Protein AF-A0A0K1S8L5-F1 (afdb_monomer_lite)

pLDDT: mean 71.52, std 14.51, range [39.47, 91.31]

Secondary structure (DSSP, 8-state):
-TT--HHHHHHHHHHHH-S---HHHHTT--HHHHHHHTT-----S-----TTHHHHHHHHHHHHHHHHTT-STHHHHHSPPPPPPPP-TTSSTTEEEEEEEESSTT-S---TTT-SEEEEEEEE------S-----

InterPro domains:
  IPR031763 Dinitrogenase iron-molybdenum cofactor, N-terminal [PF16844] (1-77)
  IPR036105 Dinitrogenase iron-molybdenum cofactor biosynthesis superfamily [G3DSA:3.30.420.130] (91-135)
  IPR036105 Dinitrogenase iron-molybdenum cofactor biosynthesis superfamily [SSF53146] (92-132)
  IPR038127 Dinitrogenase iron-molybdenum cofactor, N-terminal domain superfamily [G3DSA:1.10.150.590] (1-81)

Organism: NCBI:txid1638788

Foldseek 3Di:
DVDDDPVLVVQLLCVQQPPDLDLVSLLVDDLVSSCVSVVVDDPPDDDPDDPDPPPVSSVVSVVVSCVSNVLPCVLCVVQPADDDDDDDPPPAPQKDKDWAADAGRPDNPHDPVDGPGTDIDIGHPPPPPPPDDDDD

Structure (mmCIF, N/CA/C/O backbone):
data_AF-A0A0K1S8L5-F1
#
_entry.id   AF-A0A0K1S8L5-F1
#
loop_
_atom_site.group_PDB
_atom_site.id
_atom_site.type_symbol
_atom_site.label_atom_id
_atom_site.label_alt_id
_atom_site.label_comp_id
_atom_site.label_asym_id
_atom_site.label_entity_id
_atom_site.label_seq_id
_atom_site.pdbx_PDB_ins_code
_atom_site.Cartn_x
_atom_site.Cartn_y
_atom_site.Cartn_z
_atom_site.occupancy
_atom_site.B_iso_or_equiv
_atom_site.auth_seq_id
_atom_site.auth_comp_id
_atom_site.auth_asym_id
_atom_site.auth_atom_id
_atom_site.pdbx_PDB_model_num
ATOM 1 N N . MET A 1 1 ? 16.434 6.169 -6.177 1.00 48.97 1 MET A N 1
ATOM 2 C CA . MET A 1 1 ? 17.562 5.307 -6.604 1.00 48.97 1 MET A CA 1
ATOM 3 C C . MET A 1 1 ? 18.788 6.153 -6.938 1.00 48.97 1 MET A C 1
ATOM 5 O O . MET A 1 1 ? 18.797 6.786 -7.988 1.00 48.97 1 MET A O 1
ATOM 9 N N . PRO A 1 2 ? 19.815 6.225 -6.075 1.00 42.78 2 PRO A N 1
ATOM 10 C CA . PRO A 1 2 ? 20.896 7.202 -6.234 1.00 42.78 2 PRO A CA 1
ATOM 11 C C . PRO A 1 2 ? 21.913 6.928 -7.365 1.00 42.78 2 PRO A C 1
ATOM 13 O O . PRO A 1 2 ? 22.853 7.707 -7.504 1.00 42.78 2 PRO A O 1
ATOM 16 N N . ARG A 1 3 ? 21.771 5.874 -8.191 1.00 48.84 3 ARG A N 1
ATOM 17 C CA . ARG A 1 3 ? 22.721 5.571 -9.292 1.00 48.84 3 ARG A CA 1
ATOM 18 C C . ARG A 1 3 ? 22.105 4.983 -10.573 1.00 48.84 3 ARG A C 1
ATOM 20 O O . ARG A 1 3 ? 22.857 4.534 -11.430 1.00 48.84 3 ARG A O 1
ATOM 27 N N . THR A 1 4 ? 20.782 4.992 -10.725 1.00 64.12 4 THR A N 1
ATOM 28 C CA . THR A 1 4 ? 20.099 4.367 -11.874 1.00 64.12 4 THR A CA 1
ATOM 29 C C . THR A 1 4 ? 19.635 5.436 -12.858 1.00 64.12 4 THR A C 1
ATOM 31 O O . THR A 1 4 ? 18.865 6.319 -12.478 1.00 64.12 4 THR A O 1
ATOM 34 N N . SER A 1 5 ? 20.094 5.379 -14.112 1.00 73.44 5 SER A N 1
ATOM 35 C CA . SER A 1 5 ? 19.555 6.233 -15.175 1.00 73.44 5 SER A CA 1
ATOM 36 C C . SER A 1 5 ? 18.150 5.764 -15.559 1.00 73.44 5 SER A C 1
ATOM 38 O O . SER A 1 5 ? 17.839 4.577 -15.477 1.00 73.44 5 SER A O 1
ATOM 40 N N . SER A 1 6 ? 17.298 6.671 -16.040 1.00 74.00 6 SER A N 1
ATOM 41 C CA . SER A 1 6 ? 15.985 6.300 -16.587 1.00 74.00 6 SER A CA 1
ATOM 42 C C . SER A 1 6 ? 16.101 5.296 -17.738 1.00 74.00 6 SER A C 1
ATOM 44 O O . SER A 1 6 ? 15.241 4.434 -17.877 1.00 74.00 6 SER A O 1
ATOM 46 N N . ALA A 1 7 ? 17.184 5.363 -18.520 1.00 75.31 7 ALA A N 1
ATOM 47 C CA . ALA A 1 7 ? 17.471 4.403 -19.584 1.00 75.31 7 ALA A CA 1
ATOM 48 C C . ALA A 1 7 ? 17.734 2.988 -19.042 1.00 75.31 7 ALA A C 1
ATOM 50 O O . ALA A 1 7 ? 17.180 2.031 -19.570 1.00 75.31 7 ALA A O 1
ATOM 51 N N . ASP A 1 8 ? 18.506 2.866 -17.958 1.00 73.25 8 ASP A N 1
ATOM 52 C CA . ASP A 1 8 ? 18.809 1.570 -17.334 1.00 73.25 8 ASP A CA 1
ATOM 53 C C . ASP A 1 8 ? 17.545 0.940 -16.733 1.00 73.25 8 ASP A C 1
ATOM 55 O O . ASP A 1 8 ? 17.340 -0.266 -16.822 1.00 73.25 8 ASP A O 1
ATOM 59 N N . LEU A 1 9 ? 16.665 1.766 -16.153 1.00 75.12 9 LEU A N 1
ATOM 60 C CA . LEU A 1 9 ? 15.361 1.322 -15.660 1.00 75.12 9 LEU A CA 1
ATOM 61 C C . LEU A 1 9 ? 14.456 0.845 -16.806 1.00 75.12 9 LEU A C 1
ATOM 63 O O . LEU A 1 9 ? 13.789 -0.175 -16.667 1.00 75.12 9 LEU A O 1
ATOM 67 N N . PHE A 1 10 ? 14.430 1.561 -17.933 1.00 78.00 10 PHE A N 1
ATOM 68 C CA . PHE A 1 10 ? 13.646 1.153 -19.100 1.00 78.00 10 PHE A CA 1
ATOM 69 C C . PHE A 1 10 ? 14.144 -0.164 -19.695 1.00 78.00 10 PHE A C 1
ATOM 71 O O . PHE A 1 10 ? 13.326 -1.022 -20.012 1.00 78.00 10 PHE A O 1
ATOM 78 N N . ASP A 1 11 ? 15.460 -0.343 -19.806 1.00 79.25 11 ASP A N 1
ATOM 79 C CA . ASP A 1 11 ? 16.058 -1.587 -20.296 1.00 79.25 11 ASP A CA 1
ATOM 80 C C . ASP A 1 11 ? 15.744 -2.757 -19.346 1.00 79.25 11 ASP A C 1
ATOM 82 O O . ASP A 1 11 ? 15.282 -3.813 -19.773 1.00 79.25 11 ASP A O 1
ATOM 86 N N . ALA A 1 12 ? 15.860 -2.533 -18.033 1.00 78.00 12 ALA A N 1
ATOM 87 C CA . ALA A 1 12 ? 15.469 -3.494 -17.003 1.00 78.00 12 ALA A CA 1
ATOM 88 C C . ALA A 1 12 ? 13.988 -3.908 -17.106 1.00 78.00 12 ALA A C 1
ATOM 90 O O . ALA A 1 12 ? 13.673 -5.100 -17.080 1.00 78.00 12 ALA A O 1
ATOM 91 N N . LEU A 1 13 ? 13.075 -2.944 -17.261 1.00 77.75 13 LEU A N 1
ATOM 92 C CA . LEU A 1 13 ? 11.643 -3.213 -17.426 1.00 77.75 13 LEU A CA 1
ATOM 93 C C . LEU A 1 13 ? 11.349 -3.948 -18.734 1.00 77.75 13 LEU A C 1
ATOM 95 O O . LEU A 1 13 ? 10.571 -4.899 -18.725 1.00 77.75 13 LEU A O 1
ATOM 99 N N . TYR A 1 14 ? 11.998 -3.559 -19.830 1.00 80.25 14 TYR A N 1
ATOM 100 C CA . TYR A 1 14 ? 11.871 -4.222 -21.126 1.00 80.25 14 TYR A CA 1
ATOM 101 C C . TYR A 1 14 ? 12.345 -5.680 -21.063 1.00 80.25 14 TYR A C 1
ATOM 103 O O . TYR A 1 14 ? 11.671 -6.576 -21.566 1.00 80.25 14 TYR A O 1
ATOM 111 N N . ASN A 1 15 ? 13.451 -5.952 -20.369 1.00 76.56 15 ASN A N 1
ATOM 112 C CA . ASN A 1 15 ? 13.953 -7.312 -20.174 1.00 76.56 15 ASN A CA 1
ATOM 113 C C . ASN A 1 15 ? 13.026 -8.169 -19.291 1.00 76.56 15 ASN A C 1
ATOM 115 O O . ASN A 1 15 ? 12.978 -9.387 -19.460 1.00 76.56 15 ASN A O 1
ATOM 119 N N . CYS A 1 16 ? 12.281 -7.560 -18.361 1.00 73.56 16 CYS A N 1
ATOM 120 C CA . CYS A 1 16 ? 11.316 -8.268 -17.516 1.00 73.56 16 CYS A CA 1
ATOM 121 C C . CYS A 1 16 ? 9.935 -8.465 -18.159 1.00 73.56 16 CYS A C 1
ATOM 123 O O . CYS A 1 16 ? 9.313 -9.498 -17.922 1.00 73.56 16 CYS A O 1
ATOM 125 N N . LEU A 1 17 ? 9.438 -7.482 -18.916 1.00 75.56 17 LEU A N 1
ATOM 126 C CA . LEU A 1 17 ? 8.053 -7.424 -19.409 1.00 75.56 17 LEU A CA 1
ATOM 127 C C . LEU A 1 17 ? 7.916 -7.650 -20.922 1.00 75.56 17 LEU A C 1
ATOM 129 O O . LEU A 1 17 ? 6.820 -7.952 -21.390 1.00 75.56 17 LEU A O 1
ATOM 133 N N . GLY A 1 18 ? 9.006 -7.543 -21.684 1.00 73.00 18 GLY A N 1
ATOM 134 C CA . GLY A 1 18 ? 9.002 -7.651 -23.143 1.00 73.00 18 GLY A CA 1
ATOM 135 C C . GLY A 1 18 ? 8.491 -6.391 -23.855 1.00 73.00 18 GLY A C 1
ATOM 136 O O . GLY A 1 18 ? 8.531 -5.289 -23.311 1.00 73.00 18 GLY A O 1
ATOM 137 N N . GLU A 1 19 ? 8.024 -6.560 -25.099 1.00 69.69 19 GLU A N 1
ATOM 138 C CA . GLU A 1 19 ? 7.603 -5.456 -25.985 1.00 69.69 19 GLU A CA 1
ATOM 139 C C . GLU A 1 19 ? 6.333 -4.719 -25.516 1.00 69.69 19 GLU A C 1
ATOM 141 O O . GLU A 1 19 ? 6.148 -3.549 -25.849 1.00 69.69 19 GLU A O 1
ATOM 146 N N . ASP A 1 20 ? 5.484 -5.357 -24.707 1.00 72.81 20 ASP A N 1
ATOM 147 C CA . ASP A 1 20 ? 4.211 -4.792 -24.250 1.00 72.81 20 ASP A CA 1
ATOM 148 C C . ASP A 1 20 ? 4.331 -4.179 -22.846 1.00 72.81 20 ASP A C 1
ATOM 150 O O . ASP A 1 20 ? 3.827 -4.716 -21.856 1.00 72.81 20 ASP A O 1
ATOM 154 N N . ILE A 1 21 ? 4.978 -3.018 -22.735 1.00 77.56 21 ILE A N 1
ATOM 155 C CA . ILE A 1 21 ? 4.966 -2.237 -21.488 1.00 77.56 21 ILE A CA 1
ATOM 156 C C . ILE A 1 21 ? 3.626 -1.494 -21.393 1.00 77.56 21 ILE A C 1
ATOM 158 O O . ILE A 1 21 ? 3.454 -0.402 -21.933 1.00 77.56 21 ILE A O 1
ATOM 162 N N . ASN A 1 22 ? 2.658 -2.110 -20.714 1.00 77.94 22 ASN A N 1
ATOM 163 C CA . ASN A 1 22 ? 1.348 -1.534 -20.407 1.00 77.94 22 ASN A CA 1
ATOM 164 C C . ASN A 1 22 ? 1.061 -1.589 -18.895 1.00 77.94 22 ASN A C 1
ATOM 166 O O . ASN A 1 22 ? 1.746 -2.287 -18.150 1.00 77.94 22 ASN A O 1
ATOM 170 N N . GLU A 1 23 ? 0.036 -0.868 -18.439 1.00 73.31 23 GLU A N 1
ATOM 171 C CA . GLU A 1 23 ? -0.350 -0.795 -17.020 1.00 73.31 23 GLU A CA 1
ATOM 172 C C . GLU A 1 23 ? -0.664 -2.171 -16.409 1.00 73.31 23 GLU A C 1
ATOM 174 O O . GLU A 1 23 ? -0.311 -2.448 -15.266 1.00 73.31 23 GLU A O 1
ATOM 179 N N . THR A 1 24 ? -1.271 -3.076 -17.183 1.00 75.69 24 THR A N 1
ATOM 180 C CA . THR A 1 24 ? -1.568 -4.443 -16.733 1.00 75.69 24 THR A CA 1
ATOM 181 C C . THR A 1 24 ? -0.293 -5.216 -16.404 1.00 75.69 24 THR A C 1
ATOM 183 O O . THR A 1 24 ? -0.244 -5.908 -15.392 1.00 75.69 24 THR A O 1
ATOM 186 N N . ASN A 1 25 ? 0.744 -5.066 -17.225 1.00 77.69 25 ASN A N 1
ATOM 187 C CA . ASN A 1 25 ? 2.031 -5.732 -17.064 1.00 77.69 25 ASN A CA 1
ATOM 188 C C . ASN A 1 25 ? 2.897 -5.054 -15.994 1.00 77.69 25 ASN A C 1
ATOM 190 O O . ASN A 1 25 ? 3.550 -5.737 -15.205 1.00 77.69 25 ASN A O 1
ATOM 194 N N . LEU A 1 26 ? 2.853 -3.722 -15.905 1.00 80.19 26 LEU A N 1
ATOM 195 C CA . LEU A 1 26 ? 3.521 -2.968 -14.845 1.00 80.19 26 LEU A CA 1
ATOM 196 C C . LEU A 1 26 ? 2.976 -3.343 -13.460 1.00 80.19 26 LEU A C 1
ATOM 198 O O . LEU A 1 26 ? 3.768 -3.567 -12.548 1.00 80.19 26 LEU A O 1
ATOM 202 N N . ASN A 1 27 ? 1.660 -3.556 -13.334 1.00 77.50 27 ASN A N 1
ATOM 203 C CA . ASN A 1 27 ? 1.013 -4.059 -12.114 1.00 77.50 27 ASN A CA 1
ATOM 204 C C . ASN A 1 27 ? 1.428 -5.483 -11.693 1.00 77.50 27 ASN A C 1
ATOM 206 O O . ASN A 1 27 ? 1.062 -5.937 -10.613 1.00 77.50 27 ASN A O 1
ATOM 210 N N . GLN A 1 28 ? 2.191 -6.206 -12.518 1.00 78.25 28 GLN A N 1
ATOM 211 C CA . GLN A 1 28 ? 2.722 -7.535 -12.189 1.00 78.25 28 GLN A CA 1
ATOM 212 C C . GLN A 1 28 ? 4.211 -7.514 -11.803 1.00 78.25 28 GLN A C 1
ATOM 214 O O . GLN A 1 28 ? 4.741 -8.535 -11.363 1.00 78.25 28 GLN A O 1
ATOM 219 N N . ILE A 1 29 ? 4.902 -6.374 -11.941 1.00 83.00 29 ILE A N 1
ATOM 220 C CA . ILE A 1 29 ? 6.302 -6.234 -11.516 1.00 83.00 29 ILE A CA 1
ATOM 221 C C . ILE A 1 29 ? 6.398 -6.334 -9.993 1.00 83.00 29 ILE A C 1
ATOM 223 O O . ILE A 1 29 ? 5.674 -5.660 -9.265 1.00 83.00 29 ILE A O 1
ATOM 227 N N . THR A 1 30 ? 7.349 -7.132 -9.509 1.00 82.00 30 THR A N 1
ATOM 228 C CA . THR A 1 30 ? 7.680 -7.240 -8.083 1.00 82.00 30 THR A CA 1
ATOM 229 C C . THR A 1 30 ? 9.085 -6.715 -7.786 1.00 82.00 30 THR A C 1
ATOM 231 O O . THR A 1 30 ? 9.922 -6.556 -8.678 1.00 82.00 30 THR A O 1
ATOM 234 N N . VAL A 1 31 ? 9.385 -6.516 -6.498 1.00 80.81 31 VAL A N 1
ATOM 235 C CA . VAL A 1 31 ? 10.731 -6.154 -6.014 1.00 80.81 31 VAL A CA 1
ATOM 236 C C . VAL A 1 31 ? 11.786 -7.147 -6.513 1.00 80.81 31 VAL A C 1
ATOM 238 O O . VAL A 1 31 ? 12.888 -6.740 -6.868 1.00 80.81 31 VAL A O 1
ATOM 241 N N . THR A 1 32 ? 11.446 -8.436 -6.594 1.00 78.62 32 THR A N 1
ATOM 242 C CA . THR A 1 32 ? 12.349 -9.481 -7.090 1.00 78.62 32 THR A CA 1
ATOM 243 C C . THR A 1 32 ? 12.696 -9.272 -8.559 1.00 78.62 32 THR A C 1
ATOM 245 O O . THR A 1 32 ? 13.862 -9.385 -8.919 1.00 78.62 32 THR A O 1
ATOM 248 N N . ASN A 1 33 ? 11.722 -8.899 -9.398 1.00 80.19 33 ASN A N 1
ATOM 249 C CA . ASN A 1 33 ? 11.974 -8.635 -10.816 1.00 80.19 33 ASN A CA 1
ATOM 250 C C . ASN A 1 33 ? 12.961 -7.479 -10.997 1.00 80.19 33 ASN A C 1
ATOM 252 O O . ASN A 1 33 ? 13.925 -7.617 -11.744 1.00 80.19 33 ASN A O 1
ATOM 256 N N . LEU A 1 34 ? 12.773 -6.382 -10.257 1.00 78.50 34 LEU A N 1
ATOM 257 C CA . LEU A 1 34 ? 13.689 -5.240 -10.298 1.00 78.50 34 LEU A CA 1
ATOM 258 C C . LEU A 1 34 ? 15.086 -5.610 -9.781 1.00 78.50 34 LEU A C 1
ATOM 260 O O . LEU A 1 34 ? 16.071 -5.267 -10.426 1.00 78.50 34 LEU A O 1
ATOM 264 N N . LYS A 1 35 ? 15.194 -6.360 -8.674 1.00 77.38 35 LYS A N 1
ATOM 265 C CA . LYS A 1 35 ? 16.490 -6.848 -8.159 1.00 77.38 35 LYS A CA 1
ATOM 266 C C . LYS A 1 35 ? 17.243 -7.672 -9.200 1.00 77.38 35 LYS A C 1
ATOM 268 O O . LYS A 1 35 ? 18.427 -7.438 -9.436 1.00 77.38 35 LYS A O 1
ATOM 273 N N . THR A 1 36 ? 16.548 -8.610 -9.844 1.00 77.81 36 THR A N 1
ATOM 274 C CA . THR A 1 36 ? 17.121 -9.446 -10.902 1.00 77.81 36 THR A CA 1
ATOM 275 C C . THR A 1 36 ? 17.534 -8.607 -12.112 1.00 77.81 36 THR A C 1
ATOM 277 O O . THR A 1 36 ? 18.627 -8.804 -12.635 1.00 77.81 36 THR A O 1
ATOM 280 N N . ALA A 1 37 ? 16.709 -7.645 -12.529 1.00 74.31 37 ALA A N 1
ATOM 281 C CA . ALA A 1 37 ? 16.981 -6.811 -13.698 1.00 74.31 37 ALA A CA 1
ATOM 282 C C . ALA A 1 37 ? 18.152 -5.836 -13.489 1.00 74.31 37 ALA A C 1
ATOM 284 O O . ALA A 1 37 ? 18.919 -5.591 -14.416 1.00 74.31 37 ALA A O 1
ATOM 285 N N . PHE A 1 38 ? 18.349 -5.338 -12.265 1.00 73.00 38 PHE A N 1
ATOM 286 C CA . PHE A 1 38 ? 19.512 -4.520 -11.902 1.00 73.00 38 PHE A CA 1
ATOM 287 C C . PHE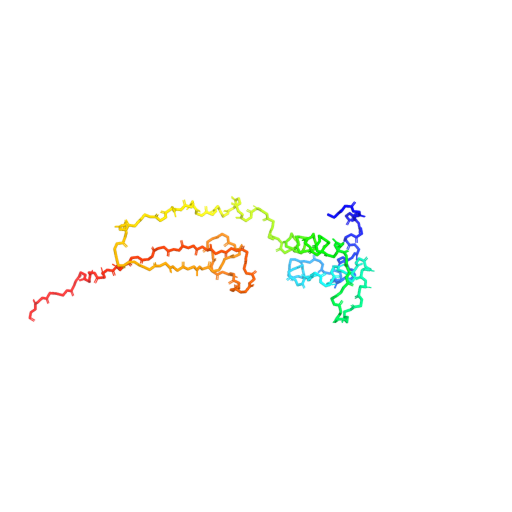 A 1 38 ? 20.777 -5.335 -11.595 1.00 73.00 38 PHE A C 1
ATOM 289 O O . PHE A 1 38 ? 21.789 -4.767 -11.186 1.00 73.00 38 PHE A O 1
ATOM 296 N N . GLY A 1 39 ? 20.750 -6.657 -11.797 1.00 64.56 39 GLY A N 1
ATOM 297 C CA . GLY A 1 39 ? 21.911 -7.524 -11.589 1.00 64.56 39 GLY A CA 1
ATOM 298 C C . GLY A 1 39 ? 22.300 -7.706 -10.119 1.00 64.56 39 GLY A C 1
ATOM 299 O O . GLY A 1 39 ? 23.403 -8.172 -9.838 1.00 64.56 39 GLY A O 1
ATOM 300 N N . GLN A 1 40 ? 21.415 -7.368 -9.173 1.00 60.34 40 GLN A N 1
ATOM 301 C CA . GLN A 1 40 ? 21.600 -7.639 -7.747 1.00 60.34 40 GLN A CA 1
ATOM 302 C C . GLN A 1 40 ? 21.163 -9.079 -7.440 1.00 60.34 40 GLN A C 1
ATOM 304 O O . GLN A 1 40 ? 20.137 -9.327 -6.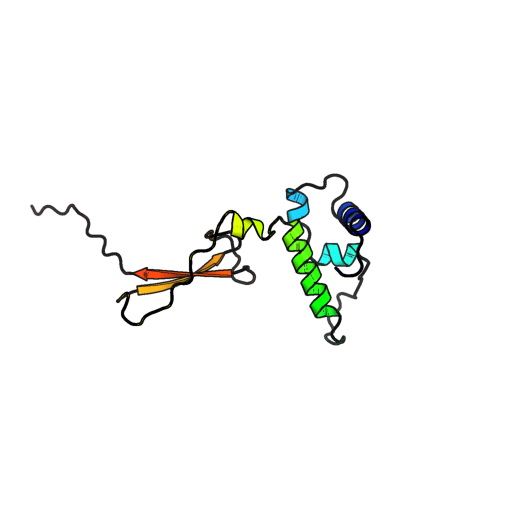808 1.00 60.34 40 GLN A O 1
ATOM 309 N N . THR A 1 41 ? 21.927 -10.058 -7.923 1.00 47.84 41 THR A N 1
ATOM 310 C CA . THR A 1 41 ? 21.824 -11.455 -7.482 1.00 47.84 41 THR A CA 1
ATOM 311 C C . THR A 1 41 ? 22.490 -11.599 -6.119 1.00 47.84 41 THR A C 1
ATOM 313 O O . THR A 1 41 ? 23.664 -11.949 -6.038 1.00 47.84 41 THR A O 1
ATOM 316 N N . TYR A 1 42 ? 21.749 -11.320 -5.049 1.00 49.16 42 TYR A N 1
ATOM 317 C CA . TYR A 1 42 ? 22.041 -11.952 -3.766 1.00 49.16 42 TYR A CA 1
ATOM 318 C C . TYR A 1 42 ? 21.467 -13.364 -3.812 1.00 49.16 42 TYR A C 1
ATOM 320 O O . TYR A 1 42 ? 20.348 -13.574 -4.291 1.00 49.16 42 TYR A O 1
ATOM 328 N N . GLU A 1 43 ? 22.263 -14.335 -3.380 1.00 45.81 43 GLU A N 1
ATOM 329 C CA . GLU A 1 43 ? 21.822 -15.712 -3.216 1.00 45.81 43 GLU A CA 1
ATOM 330 C C . GLU A 1 43 ? 20.609 -15.705 -2.277 1.00 45.81 43 GLU A C 1
ATOM 332 O O . GLU A 1 43 ? 20.690 -15.294 -1.124 1.00 45.81 43 GLU A O 1
ATOM 337 N N . LEU A 1 44 ? 19.450 -16.102 -2.809 1.00 46.41 44 LEU A N 1
ATOM 338 C CA . LEU A 1 44 ? 18.214 -16.338 -2.061 1.00 46.41 44 LEU A CA 1
ATOM 339 C C . LEU A 1 44 ? 18.358 -17.625 -1.232 1.00 46.41 44 LEU A C 1
ATOM 341 O O . LEU A 1 44 ? 17.532 -18.527 -1.341 1.00 46.41 44 LEU A O 1
ATOM 345 N N . ASP A 1 45 ? 19.424 -17.737 -0.445 1.00 40.69 45 ASP A N 1
ATOM 346 C CA . ASP A 1 45 ? 19.586 -18.801 0.535 1.00 40.69 45 ASP A CA 1
ATOM 347 C C . ASP A 1 45 ? 19.765 -18.171 1.912 1.00 40.69 45 ASP A C 1
ATOM 349 O O . ASP A 1 45 ? 20.856 -17.800 2.323 1.00 40.69 45 ASP A O 1
ATOM 353 N N . GLY A 1 46 ? 18.625 -17.941 2.559 1.00 47.31 46 GLY A N 1
ATOM 354 C CA . GLY A 1 46 ? 18.395 -18.422 3.917 1.00 47.31 46 GLY A CA 1
ATOM 355 C C . GLY A 1 46 ? 19.312 -18.013 5.068 1.00 47.31 46 GLY A C 1
ATOM 356 O O . GLY A 1 46 ? 19.075 -18.544 6.144 1.00 47.31 46 GLY A O 1
ATOM 357 N N . GLU A 1 47 ? 20.280 -17.111 4.923 1.00 40.38 47 GLU A N 1
ATOM 358 C CA . GLU A 1 47 ? 21.172 -16.752 6.032 1.00 40.38 47 GLU A CA 1
ATOM 359 C C . GLU A 1 47 ? 21.188 -15.238 6.285 1.00 40.38 47 GLU A C 1
ATOM 361 O O . GLU A 1 47 ? 21.689 -14.416 5.519 1.00 40.38 47 GLU A O 1
ATOM 366 N N . GLU A 1 48 ? 20.561 -14.907 7.407 1.00 49.12 48 GLU A N 1
ATOM 367 C CA . GLU A 1 48 ? 20.554 -13.636 8.114 1.00 49.12 48 GLU A CA 1
ATOM 368 C C . GLU A 1 48 ? 21.967 -13.320 8.635 1.00 49.12 48 GLU A C 1
ATOM 370 O O . GLU A 1 48 ? 22.276 -13.651 9.771 1.00 49.12 48 GLU A O 1
ATOM 375 N N . ASP A 1 49 ? 22.836 -12.700 7.829 1.00 48.41 49 ASP A N 1
ATOM 376 C CA . ASP A 1 49 ? 23.890 -11.803 8.339 1.00 48.41 49 ASP A CA 1
ATOM 377 C C . ASP A 1 49 ? 24.542 -11.002 7.197 1.00 48.41 49 ASP A C 1
ATOM 379 O O . ASP A 1 49 ? 25.211 -11.561 6.325 1.00 48.41 49 ASP A O 1
ATOM 383 N N . GLY A 1 50 ? 24.345 -9.682 7.173 1.00 39.47 50 GLY A N 1
ATOM 384 C CA . GLY A 1 50 ? 24.846 -8.832 6.089 1.00 39.47 50 GLY A CA 1
ATOM 385 C C . GLY A 1 50 ? 24.490 -7.354 6.244 1.00 39.47 50 GLY A C 1
ATOM 386 O O . GLY A 1 50 ? 23.679 -6.828 5.494 1.00 39.47 50 GLY A O 1
ATOM 387 N N . GLU A 1 51 ? 25.070 -6.718 7.262 1.00 41.19 51 GLU A N 1
ATOM 388 C CA . GLU A 1 51 ? 25.378 -5.280 7.390 1.00 41.19 51 GLU A CA 1
ATOM 389 C C . GLU A 1 51 ? 24.592 -4.284 6.498 1.00 41.19 51 GLU A C 1
ATOM 391 O O . GLU A 1 51 ? 25.014 -4.000 5.382 1.00 41.19 51 GLU A O 1
ATOM 396 N N . ASP A 1 52 ? 23.512 -3.696 7.044 1.00 44.91 52 ASP A N 1
ATOM 397 C CA . ASP A 1 52 ? 22.895 -2.360 6.812 1.00 44.91 52 ASP A CA 1
ATOM 398 C C . ASP A 1 52 ? 22.672 -1.788 5.383 1.00 44.91 52 ASP A C 1
ATOM 400 O O . ASP A 1 52 ? 21.961 -0.788 5.229 1.00 44.91 52 ASP A O 1
ATOM 404 N N . ALA A 1 53 ? 23.193 -2.394 4.319 1.00 47.72 53 ALA A N 1
ATOM 405 C CA . ALA A 1 53 ? 23.017 -1.979 2.928 1.00 47.72 53 ALA A CA 1
ATOM 406 C C . ALA A 1 53 ? 21.708 -2.523 2.320 1.00 47.72 53 ALA A C 1
ATOM 408 O O . ALA A 1 53 ? 21.131 -1.900 1.431 1.00 47.72 53 ALA A O 1
ATOM 409 N N . ASP A 1 54 ? 21.175 -3.625 2.854 1.00 57.44 54 ASP A N 1
ATOM 410 C CA . ASP A 1 54 ? 20.011 -4.320 2.293 1.00 57.44 54 ASP A CA 1
ATOM 411 C C . ASP A 1 54 ? 18.660 -3.646 2.592 1.00 57.44 54 ASP A C 1
ATOM 413 O O . ASP A 1 54 ? 17.754 -3.639 1.754 1.00 57.44 54 ASP A O 1
ATOM 417 N N . ALA A 1 55 ? 18.491 -3.041 3.772 1.00 57.56 55 ALA A N 1
ATOM 418 C CA . ALA A 1 55 ? 17.186 -2.520 4.192 1.00 57.56 55 ALA A CA 1
ATOM 419 C C . ALA A 1 55 ? 16.758 -1.272 3.398 1.00 57.56 55 ALA A C 1
ATOM 421 O O . ALA A 1 55 ? 15.604 -1.166 2.971 1.00 57.56 55 ALA A O 1
ATOM 422 N N . ASN A 1 56 ? 17.692 -0.343 3.169 1.00 60.81 56 ASN A N 1
ATOM 423 C CA . ASN A 1 56 ? 17.419 0.880 2.416 1.00 60.81 56 ASN A CA 1
ATOM 424 C C . ASN A 1 56 ? 17.225 0.593 0.925 1.00 60.81 56 ASN A C 1
ATOM 426 O O . ASN A 1 56 ? 16.320 1.161 0.319 1.00 60.81 56 ASN A O 1
ATOM 430 N N . ASP A 1 57 ? 18.003 -0.305 0.325 1.00 69.75 57 ASP A N 1
ATOM 431 C CA . ASP A 1 57 ? 17.829 -0.658 -1.088 1.00 69.75 57 ASP A CA 1
ATOM 432 C C . ASP A 1 57 ? 16.487 -1.362 -1.328 1.00 69.75 57 ASP A C 1
ATOM 434 O O . ASP A 1 57 ? 15.769 -1.037 -2.276 1.00 69.75 57 ASP A O 1
ATOM 438 N N . ILE A 1 58 ? 16.065 -2.244 -0.414 1.00 73.50 58 ILE A N 1
ATOM 439 C CA . ILE A 1 58 ? 14.731 -2.858 -0.458 1.00 73.50 58 ILE A CA 1
ATOM 440 C C . ILE A 1 58 ? 13.623 -1.811 -0.311 1.00 73.50 58 ILE A C 1
ATOM 442 O O . ILE A 1 58 ? 12.606 -1.917 -0.999 1.00 73.50 58 ILE A O 1
ATOM 446 N N . ALA A 1 59 ? 13.791 -0.812 0.558 1.00 72.12 59 ALA A N 1
ATOM 447 C CA . ALA A 1 59 ? 12.816 0.265 0.712 1.00 72.12 59 ALA A CA 1
ATOM 448 C C . ALA A 1 59 ? 12.650 1.064 -0.594 1.00 72.12 59 ALA A C 1
ATOM 450 O O . ALA A 1 59 ? 11.524 1.226 -1.063 1.00 72.12 59 ALA A O 1
ATOM 451 N N . HIS A 1 60 ? 13.753 1.455 -1.241 1.00 76.19 60 HIS A N 1
ATOM 452 C CA . HIS A 1 60 ? 13.708 2.162 -2.526 1.00 76.19 60 HIS A CA 1
ATOM 453 C C . HIS A 1 60 ? 13.143 1.298 -3.662 1.00 76.19 60 HIS A C 1
ATOM 455 O O . HIS A 1 60 ? 12.473 1.813 -4.556 1.00 76.19 60 HIS A O 1
ATOM 461 N N . LEU A 1 61 ? 13.396 -0.015 -3.655 1.00 78.38 61 LEU A N 1
ATOM 462 C CA . LEU A 1 61 ? 12.813 -0.935 -4.635 1.00 78.38 61 LEU A CA 1
ATOM 463 C C . LEU A 1 61 ? 11.302 -1.071 -4.443 1.00 78.38 61 LEU A C 1
ATOM 465 O O . LEU A 1 61 ? 10.565 -1.055 -5.423 1.00 78.38 61 LEU A O 1
ATOM 469 N N . LYS A 1 62 ? 10.831 -1.179 -3.196 1.00 76.81 62 LYS A N 1
ATOM 470 C CA . LYS A 1 62 ? 9.395 -1.197 -2.882 1.00 76.81 62 LYS A CA 1
ATOM 471 C C . LYS A 1 62 ? 8.711 0.089 -3.334 1.00 76.81 62 LYS A C 1
ATOM 473 O O . LYS A 1 62 ? 7.640 0.028 -3.924 1.00 76.81 62 LYS A O 1
ATOM 478 N N . GLU A 1 63 ? 9.347 1.230 -3.098 1.00 77.06 63 GLU A N 1
ATOM 479 C CA . GLU A 1 63 ? 8.858 2.526 -3.564 1.00 77.06 63 GLU A CA 1
ATOM 480 C C . GLU A 1 63 ? 8.795 2.589 -5.097 1.00 77.06 63 GLU A C 1
ATOM 482 O O . GLU A 1 63 ? 7.772 2.973 -5.656 1.00 77.06 63 GLU A O 1
ATOM 487 N N . ALA A 1 64 ? 9.834 2.121 -5.795 1.00 80.69 64 ALA A N 1
ATOM 488 C CA . ALA A 1 64 ? 9.843 2.064 -7.254 1.00 80.69 64 ALA A CA 1
ATOM 489 C C . ALA A 1 64 ? 8.727 1.165 -7.819 1.00 80.69 64 ALA A C 1
ATOM 491 O O . ALA A 1 64 ? 8.069 1.563 -8.775 1.00 80.69 64 ALA A O 1
ATOM 492 N N . VAL A 1 65 ? 8.475 -0.011 -7.224 1.00 82.00 65 VAL A N 1
ATOM 493 C CA . VAL A 1 65 ? 7.346 -0.888 -7.606 1.00 82.00 65 VAL A CA 1
ATOM 494 C C . VAL A 1 65 ? 6.017 -0.161 -7.444 1.00 82.00 65 VAL A C 1
ATOM 496 O O . VAL A 1 65 ? 5.203 -0.170 -8.358 1.00 82.00 65 VAL A O 1
ATOM 499 N N . ARG A 1 66 ? 5.824 0.510 -6.308 1.00 76.12 66 ARG A N 1
ATOM 500 C CA . ARG A 1 66 ? 4.597 1.245 -5.998 1.00 76.12 66 ARG A CA 1
ATOM 501 C C . ARG A 1 66 ? 4.327 2.364 -7.010 1.00 76.12 66 ARG A C 1
ATOM 503 O O . ARG A 1 66 ? 3.214 2.504 -7.503 1.00 76.12 66 ARG A O 1
ATOM 510 N N . ILE A 1 67 ? 5.370 3.095 -7.403 1.00 79.00 67 ILE A N 1
ATOM 511 C CA . ILE A 1 67 ? 5.286 4.102 -8.470 1.00 79.00 67 ILE A CA 1
ATOM 512 C C . ILE A 1 67 ? 4.934 3.450 -9.817 1.00 79.00 67 ILE A C 1
ATOM 514 O O . ILE A 1 67 ? 4.102 3.976 -10.552 1.00 79.00 67 ILE A O 1
ATOM 518 N N . LEU A 1 68 ? 5.540 2.304 -10.149 1.00 79.69 68 LEU A N 1
ATOM 519 C CA . LEU A 1 68 ? 5.265 1.577 -11.396 1.00 79.69 68 LEU A CA 1
ATOM 520 C C . LEU A 1 68 ? 3.841 1.004 -11.453 1.00 79.69 68 LEU A C 1
ATOM 522 O O . LEU A 1 68 ? 3.279 0.914 -12.541 1.00 79.69 68 LEU A O 1
ATOM 526 N N . TRP A 1 69 ? 3.245 0.669 -10.307 1.00 81.06 69 TRP A N 1
ATOM 527 C CA . TRP A 1 69 ? 1.832 0.284 -10.180 1.00 81.06 69 TRP A CA 1
ATOM 528 C C . TRP A 1 69 ? 0.861 1.461 -10.340 1.00 81.06 69 TRP A C 1
ATOM 530 O O . TRP A 1 69 ? -0.351 1.272 -10.344 1.00 81.06 69 TRP A O 1
ATOM 540 N N . GLY A 1 70 ? 1.373 2.684 -10.497 1.00 71.31 70 GLY A N 1
ATOM 541 C CA . GLY A 1 70 ? 0.547 3.884 -10.585 1.00 71.31 70 GLY A CA 1
ATOM 542 C C . GLY A 1 70 ? 0.044 4.378 -9.228 1.00 71.31 70 GLY A C 1
ATOM 543 O O . GLY A 1 70 ? -0.702 5.349 -9.191 1.00 71.31 70 GLY A O 1
ATOM 544 N N . GLU A 1 71 ? 0.502 3.799 -8.112 1.00 67.19 71 GLU A N 1
ATOM 545 C CA . GLU A 1 71 ? 0.221 4.271 -6.746 1.00 67.19 71 GLU A CA 1
ATOM 546 C C . GLU A 1 71 ? 1.116 5.468 -6.363 1.00 67.19 71 GLU A C 1
ATOM 548 O O . GLU A 1 71 ? 1.675 5.540 -5.263 1.00 67.19 71 GLU A O 1
ATOM 553 N N . ILE A 1 72 ? 1.301 6.405 -7.293 1.00 59.38 72 ILE A N 1
ATOM 554 C CA . ILE A 1 72 ? 1.929 7.694 -7.001 1.00 59.38 72 ILE A CA 1
ATOM 555 C C . ILE A 1 72 ? 0.954 8.521 -6.156 1.00 59.38 72 ILE A C 1
ATOM 557 O O . ILE A 1 72 ? -0.260 8.363 -6.266 1.00 59.38 72 ILE A O 1
ATOM 561 N N . GLU A 1 73 ? 1.488 9.433 -5.342 1.00 53.50 73 GLU A N 1
ATOM 562 C CA . GLU A 1 73 ? 0.782 10.338 -4.411 1.00 53.50 73 GLU A CA 1
ATOM 563 C C . GLU A 1 73 ? -0.385 11.147 -5.032 1.00 53.50 73 GLU A C 1
ATOM 565 O O . GLU A 1 73 ? -1.084 11.873 -4.326 1.00 53.50 73 GLU A O 1
ATOM 570 N N . ASP A 1 74 ? -0.630 11.027 -6.339 1.00 49.47 74 ASP A N 1
ATOM 571 C CA . ASP A 1 74 ? -1.813 11.554 -7.014 1.00 49.47 74 ASP A CA 1
ATOM 572 C C . ASP A 1 74 ? -3.111 10.910 -6.499 1.00 49.47 74 ASP A C 1
ATOM 574 O O . ASP A 1 74 ? -4.124 11.595 -6.466 1.00 49.47 74 ASP A O 1
ATOM 578 N N . ASP A 1 75 ? -3.099 9.665 -5.997 1.00 52.41 75 ASP A N 1
ATOM 579 C CA . ASP A 1 75 ? -4.304 9.069 -5.387 1.00 52.41 75 ASP A CA 1
ATOM 580 C C . ASP A 1 75 ? -4.737 9.852 -4.133 1.00 52.41 75 ASP A C 1
ATOM 582 O O . ASP A 1 75 ? -5.921 10.090 -3.939 1.00 52.41 75 ASP A O 1
ATOM 586 N N . GLU A 1 76 ? -3.801 10.381 -3.331 1.00 52.91 76 GLU A N 1
ATOM 587 C CA . GLU A 1 76 ? -4.141 11.251 -2.189 1.00 52.91 76 GLU A CA 1
ATOM 588 C C . GLU A 1 76 ? -4.610 12.652 -2.621 1.00 52.91 76 GLU A C 1
ATOM 590 O O . GLU A 1 76 ? -5.369 13.301 -1.901 1.00 52.91 76 GLU A O 1
ATOM 595 N N . HIS A 1 77 ? -4.197 13.133 -3.799 1.00 53.28 77 HIS A N 1
ATOM 596 C CA . HIS A 1 77 ? -4.649 14.418 -4.348 1.00 53.28 77 HIS A CA 1
ATOM 597 C C . HIS A 1 77 ? -6.000 14.304 -5.075 1.00 53.28 77 HIS A C 1
ATOM 599 O O . HIS A 1 77 ? -6.798 15.243 -5.045 1.00 53.28 77 HIS A O 1
ATOM 605 N N . GLN A 1 78 ? -6.266 13.165 -5.717 1.00 55.22 78 GLN A N 1
ATOM 606 C CA . GLN A 1 78 ? -7.514 12.851 -6.413 1.00 55.22 78 GLN A CA 1
ATOM 607 C C . GLN A 1 78 ? -8.585 12.306 -5.453 1.00 55.22 78 GLN A C 1
ATOM 609 O O . GLN A 1 78 ? -9.775 12.578 -5.636 1.00 55.22 78 GLN A O 1
ATOM 614 N N . HIS A 1 79 ? -8.165 11.612 -4.392 1.00 62.66 79 HIS A N 1
ATOM 615 C CA . HIS A 1 79 ? -8.991 11.050 -3.324 1.00 62.66 79 HIS A CA 1
ATOM 616 C C . HIS A 1 79 ? -8.421 11.436 -1.947 1.00 62.66 79 HIS A C 1
ATOM 618 O O . HIS A 1 79 ? -7.782 10.615 -1.281 1.00 62.66 79 HIS A O 1
ATOM 624 N N . PRO A 1 80 ? -8.647 12.685 -1.493 1.00 68.38 80 PRO A N 1
ATOM 625 C CA . PRO A 1 80 ? -8.144 13.141 -0.205 1.00 68.38 80 PRO A CA 1
ATOM 626 C C . PRO A 1 80 ? -8.663 12.253 0.920 1.00 68.38 80 PRO A C 1
ATOM 628 O O . PRO A 1 80 ? -9.860 11.971 1.010 1.00 68.38 80 PRO A O 1
ATOM 631 N N . LEU A 1 81 ? -7.746 11.831 1.790 1.00 79.12 81 LEU A N 1
ATOM 632 C CA . LEU A 1 81 ? -8.092 11.054 2.971 1.00 79.12 81 LEU A CA 1
ATOM 633 C C . LEU A 1 81 ? -9.035 11.854 3.881 1.00 79.12 81 LEU A C 1
ATOM 635 O O . LEU A 1 81 ? -8.891 13.079 4.000 1.00 79.12 81 LEU A O 1
ATOM 639 N N . PRO A 1 82 ? -9.975 11.178 4.564 1.00 80.50 82 PRO A N 1
ATOM 640 C CA . PRO A 1 82 ? -10.813 11.837 5.546 1.00 80.50 82 PRO A CA 1
ATOM 641 C C . PRO A 1 82 ? -9.940 12.445 6.658 1.00 80.50 82 PRO A C 1
ATOM 643 O O . PRO A 1 82 ? -8.899 11.883 7.019 1.00 80.50 82 PRO A O 1
ATOM 646 N N . PRO A 1 83 ? -10.338 13.602 7.214 1.00 82.81 83 PRO A N 1
ATOM 647 C CA . PRO A 1 83 ? -9.605 14.223 8.305 1.00 82.81 83 PRO A CA 1
ATOM 648 C C . PRO A 1 83 ? -9.555 13.293 9.521 1.00 82.81 83 PRO A C 1
ATOM 650 O O . PRO A 1 83 ? -10.505 12.571 9.818 1.00 82.81 83 PRO A O 1
ATOM 653 N N . ILE A 1 84 ? -8.440 13.330 10.251 1.00 85.19 84 ILE A N 1
ATOM 654 C CA . ILE A 1 84 ? -8.276 12.529 11.466 1.00 85.19 84 ILE A CA 1
ATOM 655 C C . ILE A 1 84 ? -9.208 13.072 12.555 1.00 85.19 84 ILE A C 1
ATOM 657 O O . ILE A 1 84 ? -9.029 14.194 13.033 1.00 85.19 84 ILE A O 1
ATOM 661 N N . GLU A 1 85 ? -10.160 12.247 12.987 1.00 83.94 85 GLU A N 1
ATOM 662 C CA . GLU A 1 85 ? -11.040 12.533 14.119 1.00 83.94 85 GLU A CA 1
ATOM 663 C C . GLU A 1 85 ? -10.510 11.872 15.399 1.00 83.94 85 GLU A C 1
ATOM 665 O O . GLU A 1 85 ? -10.330 10.652 15.486 1.00 83.94 85 GLU A O 1
ATOM 670 N N . PHE A 1 86 ? -10.238 12.686 16.420 1.00 83.00 86 PHE A N 1
ATOM 671 C CA . PHE A 1 86 ? -9.792 12.184 17.715 1.00 83.00 86 PHE A CA 1
ATOM 672 C C . PHE A 1 86 ? -10.945 11.540 18.476 1.00 83.00 86 PHE A C 1
ATOM 674 O O . PHE A 1 86 ? -12.062 12.043 18.498 1.00 83.00 86 PHE A O 1
ATOM 681 N N . TYR A 1 87 ? -10.648 10.443 19.168 1.00 80.88 87 TYR A N 1
ATOM 682 C CA . TYR A 1 87 ? -11.612 9.854 20.086 1.00 80.88 87 TYR A CA 1
ATOM 683 C C . TYR A 1 87 ? -11.843 10.735 21.308 1.00 80.88 87 TYR A C 1
ATOM 685 O O . TYR A 1 87 ? -10.885 11.060 22.012 1.00 80.88 87 TYR A O 1
ATOM 693 N N . SER A 1 88 ? -13.110 10.986 21.624 1.00 82.75 88 SER A N 1
ATOM 694 C CA . SER A 1 88 ? -13.526 11.505 22.922 1.00 82.75 88 SER A CA 1
ATOM 695 C C . SER A 1 88 ? -14.412 10.486 23.635 1.00 82.75 88 SER A C 1
ATOM 697 O O . SER A 1 88 ? -15.407 9.999 23.095 1.00 82.75 88 SER A O 1
ATOM 699 N N . GLU A 1 89 ? -14.042 10.138 24.867 1.00 78.00 89 GLU A N 1
ATOM 700 C CA . GLU A 1 89 ? -14.786 9.159 25.657 1.00 78.00 89 GLU A CA 1
ATOM 701 C C . GLU A 1 89 ? -16.212 9.666 25.935 1.00 78.00 89 GLU A C 1
ATOM 703 O O . GLU A 1 89 ? -16.410 10.792 26.387 1.00 78.00 89 GLU A O 1
ATOM 708 N N . GLY A 1 90 ? -17.216 8.840 25.626 1.00 76.62 90 GLY A N 1
ATOM 709 C CA . GLY A 1 90 ? -18.631 9.193 25.790 1.00 76.62 90 GLY A CA 1
ATOM 710 C C . GLY A 1 90 ? -19.259 9.986 24.637 1.00 76.62 90 GLY A C 1
ATOM 711 O O . GLY A 1 90 ? -20.458 10.244 24.693 1.00 76.62 90 GLY A O 1
ATOM 712 N N . GLU A 1 91 ? -18.508 10.323 23.582 1.00 79.19 91 GLU A N 1
ATOM 713 C CA . GLU A 1 91 ? -19.038 11.037 22.408 1.00 79.19 91 GLU A CA 1
ATOM 714 C C . GLU A 1 91 ? -20.113 10.225 21.669 1.00 79.19 91 GLU A C 1
ATOM 716 O O . GLU A 1 91 ? -21.148 10.757 21.271 1.00 79.19 91 GLU A O 1
ATOM 721 N N . MET A 1 92 ? -19.901 8.910 21.555 1.00 80.12 92 MET A N 1
ATOM 722 C CA . MET A 1 92 ? -20.849 7.989 20.934 1.00 80.12 92 MET A CA 1
ATOM 723 C C . MET A 1 92 ? -21.053 6.751 21.820 1.00 80.12 92 MET A C 1
ATOM 725 O O . MET A 1 92 ? -20.321 5.765 21.691 1.00 80.12 92 MET A O 1
ATOM 729 N N . PRO A 1 93 ? -22.015 6.773 22.760 1.00 80.31 93 PRO A N 1
ATOM 730 C CA . PRO A 1 93 ? -22.299 5.618 23.606 1.00 80.31 93 PRO A CA 1
ATOM 731 C C . PRO A 1 93 ? -22.799 4.432 22.764 1.00 80.31 93 PRO A C 1
ATOM 733 O O . PRO A 1 93 ? -23.493 4.613 21.767 1.00 80.31 93 PRO A O 1
ATOM 736 N N . GLN A 1 94 ? -22.446 3.207 23.170 1.00 84.56 94 GLN A N 1
ATOM 737 C CA . GLN A 1 94 ? -22.791 1.961 22.456 1.00 84.56 94 GLN A CA 1
ATOM 738 C C . GLN A 1 94 ? -22.281 1.901 21.006 1.00 84.56 94 GLN A C 1
ATOM 740 O O . GLN A 1 94 ? -22.980 1.430 20.101 1.00 84.56 94 GLN A O 1
ATOM 745 N N . SER A 1 95 ? -21.059 2.381 20.792 1.00 88.25 95 SER A N 1
ATOM 746 C CA . SER A 1 95 ? -20.392 2.350 19.498 1.00 88.25 95 SER A CA 1
ATOM 747 C C . SER A 1 95 ? -19.218 1.367 19.478 1.00 88.25 95 SER A C 1
ATOM 749 O O . SER A 1 95 ? -18.629 1.048 20.511 1.00 88.25 95 SER A O 1
ATOM 751 N N . ILE A 1 96 ? -18.879 0.878 18.286 1.00 88.00 96 ILE A N 1
ATOM 752 C CA . ILE A 1 96 ? -17.700 0.043 18.022 1.00 88.00 96 ILE A CA 1
ATOM 753 C C . ILE A 1 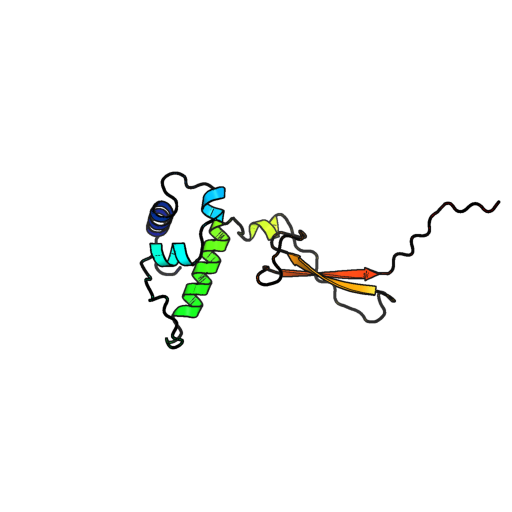96 ? -16.781 0.745 17.029 1.00 88.00 96 ILE A C 1
ATOM 755 O O . ILE A 1 96 ? -17.249 1.513 16.191 1.00 88.00 96 ILE A O 1
ATOM 759 N N . ARG A 1 97 ? -15.479 0.462 17.096 1.00 89.81 97 ARG A N 1
ATOM 760 C CA . ARG A 1 97 ? -14.514 0.929 16.097 1.00 89.81 97 ARG A CA 1
ATOM 761 C C . ARG A 1 97 ? -14.120 -0.206 15.180 1.00 89.81 97 ARG A C 1
ATOM 763 O O . ARG A 1 97 ? -13.776 -1.286 15.655 1.00 89.81 97 ARG A O 1
ATOM 770 N N . VAL A 1 98 ? -14.149 0.060 13.885 1.00 89.88 98 VAL A N 1
ATOM 771 C CA . VAL A 1 98 ? -13.745 -0.891 12.854 1.00 89.88 98 VAL A CA 1
ATOM 772 C C . VAL A 1 98 ? -12.588 -0.286 12.080 1.00 89.88 98 VAL A C 1
ATOM 774 O O . VAL A 1 98 ? -12.706 0.822 11.564 1.00 89.88 98 VAL A O 1
ATOM 777 N N . ALA A 1 99 ? -11.472 -1.010 12.024 1.00 91.31 99 ALA A N 1
ATOM 778 C CA . ALA A 1 99 ? -10.340 -0.674 11.173 1.00 91.31 99 ALA A CA 1
ATOM 779 C C . ALA A 1 99 ? -10.472 -1.428 9.847 1.00 91.31 99 ALA A C 1
ATOM 781 O O . ALA A 1 99 ? -10.697 -2.639 9.834 1.00 91.31 99 ALA A O 1
ATOM 782 N N . VAL A 1 100 ? -10.339 -0.702 8.745 1.00 90.50 100 VAL A N 1
ATOM 783 C CA . VAL A 1 100 ? -10.564 -1.189 7.385 1.00 90.50 100 VAL A CA 1
ATOM 784 C C . VAL A 1 100 ? -9.282 -0.981 6.588 1.00 90.50 100 VAL A C 1
ATOM 786 O O . VAL A 1 100 ? -8.772 0.135 6.532 1.00 90.50 100 VAL A O 1
ATOM 789 N N . ALA A 1 101 ? -8.735 -2.055 6.021 1.00 91.12 101 ALA A N 1
ATOM 790 C CA . ALA A 1 101 ? -7.514 -2.004 5.223 1.00 91.12 101 ALA A CA 1
ATOM 791 C C . ALA A 1 101 ? -7.791 -1.326 3.872 1.00 91.12 101 ALA A C 1
ATOM 793 O O . ALA A 1 101 ? -8.695 -1.738 3.147 1.00 91.12 101 ALA A O 1
ATOM 794 N N . SER A 1 102 ? -7.014 -0.300 3.535 1.00 87.38 102 SER A N 1
ATOM 795 C CA . SER A 1 102 ? -7.216 0.517 2.336 1.00 87.38 102 SER A CA 1
ATOM 796 C C . SER A 1 102 ? -5.886 0.799 1.651 1.00 87.38 102 SER A C 1
ATOM 798 O O . SER A 1 102 ? -4.882 1.048 2.330 1.00 87.38 102 SER A O 1
ATOM 800 N N . ASN A 1 103 ? -5.892 0.765 0.319 1.00 83.44 103 ASN A N 1
ATOM 801 C CA . ASN A 1 103 ? -4.752 1.171 -0.497 1.00 83.44 103 ASN A CA 1
ATOM 802 C C . ASN A 1 103 ? -5.080 2.429 -1.323 1.00 83.44 103 ASN A C 1
ATOM 804 O O . ASN A 1 103 ? -4.227 3.314 -1.412 1.00 83.44 103 ASN A O 1
ATOM 808 N N . SER A 1 104 ? -6.328 2.598 -1.777 1.00 80.81 104 SER A N 1
ATOM 809 C CA . SER A 1 104 ? -6.762 3.762 -2.570 1.00 80.81 104 SER A CA 1
ATOM 810 C C . SER A 1 104 ? -7.909 4.543 -1.919 1.00 80.81 104 SER A C 1
ATOM 812 O O . SER A 1 104 ? -9.003 4.013 -1.711 1.00 80.81 104 SER A O 1
ATOM 814 N N . GLY A 1 105 ? -7.672 5.822 -1.604 1.00 80.06 105 GLY A N 1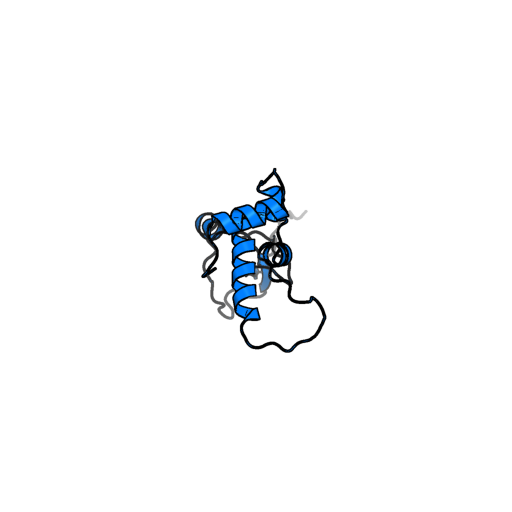
ATOM 815 C CA . GLY A 1 105 ? -8.656 6.711 -0.962 1.00 80.06 105 GLY A CA 1
ATOM 816 C C . GLY A 1 105 ? -9.379 6.107 0.257 1.00 80.06 105 GLY A C 1
ATOM 817 O O . GLY A 1 105 ? -8.744 5.726 1.241 1.00 80.06 105 GLY A O 1
ATOM 818 N N . GLU A 1 106 ? -10.715 6.025 0.178 1.00 82.19 106 GLU A N 1
ATOM 819 C CA . GLU A 1 106 ? -11.599 5.414 1.190 1.00 82.19 106 GLU A CA 1
ATOM 820 C C . GLU A 1 106 ? -12.057 3.981 0.847 1.00 82.19 106 GLU A C 1
ATOM 822 O O . GLU A 1 106 ? -12.971 3.437 1.473 1.00 82.19 106 GLU A O 1
ATOM 827 N N . ASN A 1 107 ? -11.457 3.351 -0.166 1.00 81.56 107 ASN A N 1
ATOM 828 C CA . ASN A 1 107 ? -11.869 2.023 -0.610 1.00 81.56 107 ASN A CA 1
ATOM 829 C C . ASN A 1 107 ? -11.360 0.917 0.328 1.00 81.56 107 ASN A C 1
ATOM 831 O O . ASN A 1 107 ? -10.324 1.040 0.981 1.00 81.56 107 ASN A O 1
ATOM 835 N N . LEU A 1 108 ? -12.107 -0.191 0.385 1.00 86.12 108 LEU A N 1
ATOM 836 C CA . LEU A 1 108 ? -11.729 -1.419 1.095 1.00 86.12 108 LEU A CA 1
ATOM 837 C C . LEU A 1 108 ? -11.023 -2.384 0.137 1.00 86.12 108 LEU A C 1
ATOM 839 O O . LEU A 1 108 ? -11.541 -3.438 -0.224 1.00 86.12 108 LEU A O 1
ATOM 843 N N . ASP A 1 109 ? -9.851 -1.976 -0.320 1.00 83.31 109 ASP A N 1
ATOM 844 C CA . ASP A 1 109 ? -9.042 -2.670 -1.322 1.00 83.31 109 ASP A CA 1
ATOM 845 C C . ASP A 1 109 ? -7.676 -3.123 -0.773 1.00 83.31 109 ASP A C 1
ATOM 847 O O . ASP A 1 109 ? -6.905 -3.788 -1.463 1.00 83.31 109 ASP A O 1
ATOM 851 N N . GLY A 1 110 ? -7.386 -2.826 0.498 1.00 83.62 110 GLY A N 1
ATOM 852 C CA . GLY A 1 110 ? -6.152 -3.236 1.156 1.00 83.62 110 GLY A CA 1
ATOM 853 C C . GLY A 1 110 ? -6.194 -4.675 1.679 1.00 83.62 110 GLY A C 1
ATOM 854 O O . GLY A 1 110 ? -7.165 -5.121 2.293 1.00 83.62 110 GLY A O 1
ATOM 855 N N . HIS A 1 111 ? -5.090 -5.405 1.516 1.00 88.06 111 HIS A N 1
ATOM 856 C CA . HIS A 1 111 ? -4.891 -6.700 2.169 1.00 88.06 111 HIS A CA 1
ATOM 857 C C . HIS A 1 111 ? -4.460 -6.510 3.631 1.00 88.06 111 HIS A C 1
ATOM 859 O O . HIS A 1 111 ? -3.507 -5.790 3.901 1.00 88.06 111 HIS A O 1
ATOM 865 N N . PHE A 1 112 ? -5.086 -7.206 4.583 1.00 85.25 112 PHE A N 1
ATOM 866 C CA . PHE A 1 112 ? -4.823 -7.024 6.022 1.00 85.25 112 PHE A CA 1
ATOM 867 C C . PHE A 1 112 ? -3.328 -7.086 6.412 1.00 85.25 112 PHE A C 1
ATOM 869 O O . PHE A 1 112 ? -2.843 -6.289 7.206 1.00 85.25 112 PHE A O 1
ATOM 876 N N . GLY A 1 113 ? -2.548 -8.003 5.836 1.00 79.94 113 GLY A N 1
ATOM 877 C CA . GLY A 1 113 ? -1.130 -8.149 6.197 1.00 79.94 113 GLY A CA 1
ATOM 878 C C . GLY A 1 113 ? -0.177 -7.118 5.577 1.00 79.94 113 GLY A C 1
ATOM 879 O O . GLY A 1 113 ? 0.993 -7.090 5.944 1.00 79.94 113 GLY A O 1
ATOM 880 N N . SER A 1 114 ? -0.631 -6.331 4.602 1.00 79.56 114 SER A N 1
ATOM 881 C CA . SER A 1 114 ? 0.265 -5.564 3.723 1.00 79.56 114 SER A CA 1
ATOM 882 C C . SER A 1 114 ? -0.368 -4.307 3.131 1.00 79.56 114 SER A C 1
ATOM 884 O O . SER A 1 114 ? 0.165 -3.754 2.172 1.00 79.56 114 SER A O 1
ATOM 886 N N . CYS A 1 115 ? -1.521 -3.885 3.643 1.00 84.62 115 CYS A N 1
ATOM 887 C CA . CYS A 1 115 ? -2.170 -2.670 3.190 1.00 84.62 115 CYS A CA 1
ATOM 888 C C . CYS A 1 115 ? -1.318 -1.454 3.525 1.00 84.62 115 CYS A C 1
ATOM 890 O O . CYS A 1 115 ? -0.555 -1.444 4.494 1.00 84.62 115 CYS A O 1
ATOM 892 N N . LEU A 1 116 ? -1.510 -0.404 2.744 1.00 81.38 116 LEU A N 1
ATOM 893 C CA . LEU A 1 116 ? -0.817 0.857 2.936 1.00 81.38 116 LEU A CA 1
ATOM 894 C C . LEU A 1 116 ? -1.275 1.556 4.212 1.00 81.38 116 LEU A C 1
ATOM 896 O O . LEU A 1 116 ? -0.463 2.143 4.925 1.00 81.38 116 LEU A O 1
ATOM 900 N N . ARG A 1 117 ? -2.578 1.489 4.502 1.00 86.00 117 ARG A N 1
ATOM 901 C CA . ARG A 1 117 ? -3.178 2.157 5.655 1.00 86.00 117 ARG A CA 1
ATOM 902 C C . ARG A 1 117 ? -4.423 1.439 6.161 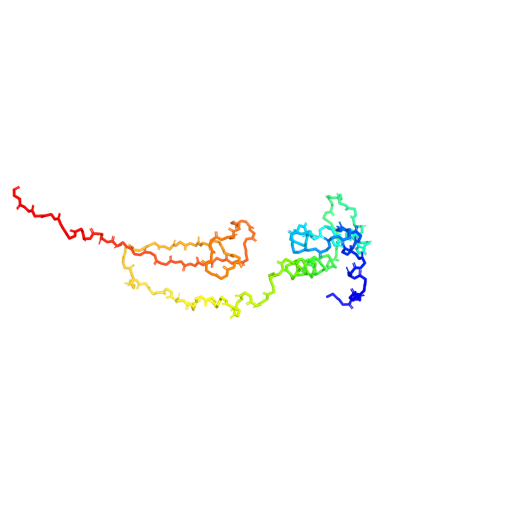1.00 86.00 117 ARG A C 1
ATOM 904 O O . ARG A 1 117 ? -5.018 0.602 5.484 1.00 86.00 117 ARG A O 1
ATOM 911 N N . TYR A 1 118 ? -4.831 1.834 7.361 1.00 90.19 118 TYR A N 1
ATOM 912 C CA . TYR A 1 118 ? -6.112 1.473 7.950 1.00 90.19 118 TYR A CA 1
ATOM 913 C C . TYR A 1 118 ? -6.960 2.722 8.158 1.00 90.19 118 TYR A C 1
ATOM 915 O O . TYR A 1 118 ? -6.510 3.679 8.785 1.00 90.19 118 TYR A O 1
ATOM 923 N N . LEU A 1 119 ? -8.201 2.684 7.685 1.00 90.25 119 LEU A N 1
ATOM 924 C CA . LEU A 1 119 ? -9.217 3.691 7.974 1.00 90.25 119 LEU A CA 1
ATOM 925 C C . LEU A 1 119 ? -10.035 3.222 9.173 1.00 90.25 119 LEU A C 1
ATOM 927 O O . LEU A 1 119 ? -10.521 2.090 9.193 1.00 90.25 119 LEU A O 1
ATOM 931 N N . VAL A 1 120 ? -10.145 4.062 10.201 1.00 91.12 120 VAL A N 1
ATOM 932 C CA . VAL A 1 120 ? -10.822 3.708 11.453 1.00 91.12 120 VAL A CA 1
ATOM 933 C C . VAL A 1 120 ? -12.167 4.412 11.516 1.00 91.12 120 VAL A C 1
ATOM 935 O O . VAL A 1 120 ? -12.227 5.630 11.639 1.00 91.12 120 VAL A O 1
ATOM 938 N N . TYR A 1 121 ? -13.244 3.631 11.497 1.00 89.44 121 TYR A N 1
ATOM 939 C CA . TYR A 1 121 ? -14.612 4.134 11.559 1.00 89.44 121 TYR A CA 1
ATOM 940 C C . TYR A 1 121 ? -15.243 3.844 12.918 1.00 89.44 121 TYR A C 1
ATOM 942 O O . TYR A 1 121 ? -15.216 2.708 13.398 1.00 89.44 121 TYR A O 1
ATOM 950 N N . GLN A 1 122 ? -15.850 4.864 13.527 1.00 89.75 122 GLN A N 1
ATOM 951 C CA . GLN A 1 122 ? -16.685 4.721 14.716 1.00 89.75 122 GLN A CA 1
ATOM 952 C C . GLN A 1 122 ? -18.136 4.475 14.286 1.00 89.75 122 GLN A C 1
ATOM 954 O O . GLN A 1 122 ? -18.794 5.346 13.727 1.00 89.75 122 GLN A O 1
ATOM 959 N N . LEU A 1 123 ? -18.645 3.278 14.556 1.00 86.81 123 LEU A N 1
ATOM 960 C CA . LEU A 1 123 ? -20.008 2.876 14.229 1.00 86.81 123 LEU A CA 1
ATOM 961 C C . LEU A 1 123 ? -20.867 2.890 15.489 1.00 86.81 123 LEU A C 1
ATOM 963 O O . LEU A 1 123 ? -20.617 2.126 16.420 1.00 86.81 123 LEU A O 1
ATOM 967 N N . GLY A 1 124 ? -21.884 3.746 15.518 1.00 86.44 124 GLY A N 1
ATOM 968 C CA . GLY A 1 124 ? -22.908 3.755 16.559 1.00 86.44 124 GLY A CA 1
ATOM 969 C C . GLY A 1 124 ? -24.013 2.734 16.295 1.00 86.44 124 GLY A C 1
ATOM 970 O O . GLY A 1 124 ? -24.226 2.285 15.166 1.00 86.44 124 GLY A O 1
ATOM 971 N N . SER A 1 125 ? -24.765 2.395 17.340 1.00 79.00 125 SER A N 1
ATOM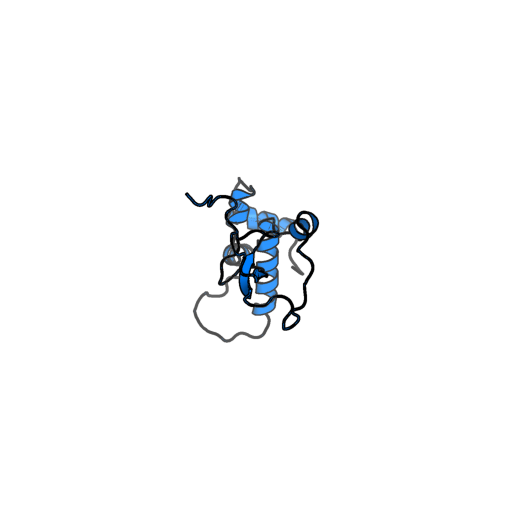 972 C CA . SER A 1 125 ? -25.994 1.616 17.193 1.00 79.00 125 SER A CA 1
ATOM 973 C C . SER A 1 125 ? -27.077 2.483 16.541 1.00 79.00 125 SER A C 1
ATOM 975 O O . SER A 1 125 ? -27.777 3.232 17.216 1.00 79.00 125 SER A O 1
ATOM 977 N N . ALA A 1 126 ? -27.220 2.407 15.217 1.00 63.88 126 ALA A N 1
ATOM 978 C CA . ALA A 1 126 ? -28.374 2.979 14.533 1.00 63.88 126 ALA A CA 1
ATOM 979 C C . ALA A 1 126 ? -29.593 2.093 14.824 1.00 63.88 126 ALA A C 1
ATOM 981 O O . ALA A 1 126 ? -29.814 1.083 14.150 1.00 63.88 126 ALA A O 1
ATOM 982 N N . GLU A 1 127 ? -30.383 2.441 15.841 1.00 57.75 127 GLU A N 1
ATOM 983 C CA . GLU A 1 127 ? -31.716 1.863 15.984 1.00 57.75 127 GLU A CA 1
ATOM 984 C C . GLU A 1 127 ? -32.501 2.194 14.708 1.00 57.75 127 GLU A C 1
ATOM 986 O O . GLU A 1 127 ? -32.841 3.347 14.435 1.00 57.75 127 GLU A O 1
ATOM 991 N N . LYS A 1 128 ? -32.755 1.178 13.874 1.00 53.75 128 LYS A N 1
ATOM 992 C CA . LYS A 1 128 ? -33.703 1.290 12.766 1.00 53.75 128 LYS A CA 1
ATOM 993 C C . LYS A 1 128 ? -35.086 1.467 13.383 1.00 53.75 128 LYS A C 1
ATOM 995 O O . LYS A 1 128 ? -35.803 0.493 13.597 1.00 53.75 128 LYS A O 1
ATOM 1000 N N . VAL A 1 129 ? -35.479 2.710 13.648 1.00 53.34 129 VAL A N 1
ATOM 1001 C CA . VAL A 1 129 ? -36.890 3.051 13.819 1.00 53.34 129 VAL A CA 1
ATOM 1002 C C . VAL A 1 129 ? -37.541 2.773 12.471 1.00 53.34 129 VAL A C 1
ATOM 1004 O O . VAL A 1 129 ? -37.432 3.572 11.549 1.00 53.34 129 VAL A O 1
ATOM 1007 N N . PHE A 1 130 ? -38.155 1.600 12.319 1.00 46.59 130 PHE A N 1
ATOM 1008 C CA . PHE A 1 130 ? -38.996 1.295 11.170 1.00 46.59 130 PHE A CA 1
ATOM 1009 C C . PHE A 1 130 ? -40.239 2.195 11.253 1.00 46.59 130 PHE A C 1
ATOM 1011 O O . PHE A 1 130 ? -41.059 2.004 12.157 1.00 46.59 130 PHE A O 1
ATOM 1018 N N . PRO A 1 131 ? -40.434 3.172 10.347 1.00 50.31 131 PRO A N 1
ATOM 1019 C CA . PRO A 1 131 ? -41.643 3.981 10.342 1.00 50.31 131 PRO A CA 1
ATOM 1020 C C . PRO A 1 131 ? -42.772 3.159 9.708 1.00 50.31 131 PRO A C 1
ATOM 1022 O O . PRO A 1 131 ? -43.078 3.314 8.530 1.00 50.31 131 PRO A O 1
ATOM 1025 N N . GLY A 1 132 ? -43.371 2.222 10.447 1.00 52.38 132 GLY A N 1
ATOM 1026 C CA . GLY A 1 132 ? -44.424 1.399 9.848 1.00 52.38 132 GLY A CA 1
ATOM 1027 C C . GLY A 1 132 ? -44.900 0.192 10.638 1.00 52.38 132 GLY A C 1
ATOM 1028 O O . GLY A 1 132 ? -45.024 -0.883 10.067 1.00 52.38 132 GLY A O 1
ATOM 1029 N N . GLY A 1 133 ? -45.212 0.355 11.921 1.00 46.62 133 GLY A N 1
ATOM 1030 C CA . GLY A 1 133 ? -45.983 -0.630 12.679 1.00 46.62 133 GLY A CA 1
ATOM 1031 C C . GLY A 1 133 ? -47.278 -0.006 13.179 1.00 46.62 133 GLY A C 1
ATOM 1032 O O . GLY A 1 133 ? -47.374 0.340 14.350 1.00 46.62 133 GLY A O 1
ATOM 1033 N N . ARG A 1 134 ? -48.258 0.215 12.293 1.00 49.19 134 ARG A N 1
ATOM 1034 C CA . ARG A 1 134 ? -49.617 0.563 12.730 1.00 49.19 134 ARG A CA 1
ATOM 1035 C C . ARG A 1 134 ? -50.180 -0.623 13.507 1.00 49.19 134 ARG A C 1
ATOM 1037 O O . ARG A 1 134 ? -50.375 -1.684 12.922 1.00 49.19 134 ARG A O 1
ATOM 1044 N N . SER A 1 135 ? -50.464 -0.408 14.788 1.00 48.16 135 SER A N 1
ATOM 1045 C CA . SER A 1 135 ? -51.362 -1.251 15.568 1.00 48.16 135 SER A CA 1
ATOM 1046 C C . SER A 1 135 ? -52.692 -1.402 14.834 1.00 48.16 135 SER A C 1
ATOM 1048 O O . SER A 1 135 ? -53.317 -0.389 14.513 1.00 48.16 135 SER A O 1
ATOM 1050 N N . GLN A 1 136 ? -53.105 -2.646 14.608 1.00 51.06 136 GLN A N 1
ATOM 1051 C CA . GLN A 1 136 ? -54.493 -3.108 14.635 1.00 51.06 136 GLN A CA 1
ATOM 1052 C C . GLN A 1 136 ? -54.504 -4.450 15.360 1.00 51.06 136 GLN A C 1
ATOM 1054 O O . GLN A 1 136 ? -53.582 -5.253 15.088 1.00 51.06 136 GLN A O 1
#

Radius of gyration: 23.0 Å; chains: 1; bounding box: 80×33×52 Å

Sequence (136 aa):
MPRTSSADLFDALYNCLGEDINETNLNQITVTNLKTAFGQTYELDGEEDGEDADANDIAHLKEAVRILWGEIEDDEHQHPLPPIEFYSEGEMPQSIRVAVASNSGENLDGHFGSCLRYLVYQLGSAEKVFPGGRSQ